Protein AF-A0A0D2LTD5-F1 (afdb_monomer)

Mean predicted aligned error: 11.86 Å

Radius of gyration: 20.34 Å; Cα contacts (8 Å, |Δi|>4): 35; chains: 1; bounding box: 42×40×57 Å

Foldseek 3Di:
DDDDDQPPVLVVLLVVLCPPPVAVVLVVCVVVVVQPPSNSSVDDSLNSDHPVSVVVVVVVVVVVVVVVVVVVVVPPDDPPDD

pLDDT: mean 74.57, std 10.91, range [39.19, 88.44]

Sequence (82 aa):
MPAHPGTHTQVRTVVFNLKDPNNPDLRGRVAAGHVPPEALAHMGAEEMASDARKVANAQIRKEMAAELVRGQSQMATTDQFQ

Solvent-accessible surface area (backbone atoms only — not comparable to full-atom values): 5040 Å² total; per-residue (Å²): 132,85,83,71,76,64,46,80,64,49,56,50,53,47,54,51,48,56,66,35,83,86,20,58,63,55,39,48,38,44,76,73,57,77,47,50,72,71,55,60,58,68,57,50,74,67,77,56,42,34,70,70,54,45,51,51,53,51,50,52,54,50,51,54,53,53,48,54,56,52,56,59,67,68,72,75,76,80,90,85,82,133

InterPro domains:
  IPR003618 Transcription elongation factor S-II, central domain [PF07500] (9-64)
  IPR003618 Transcription elongation factor S-II, central domain [PS51321] (1-76)
  IPR036575 Transcription elongation factor S-II, central domain superfamily [G3DSA:1.10.472.30] (4-52)
  IPR036575 Transcription elongation factor S-II, central domain superfamily [SSF46942] (9-51)

Secondary structure (DSSP, 8-state):
-------HHHHHHHHHHHH-TT-HHHHHHHHTTSS-HHHHHH--HHHHS-HHHHHHHHHHHHHHHHHHHHHHHHTT------

Nearest PDB structures (foldseek):
  9egy-assembly1_S  TM=7.336E-01  e=8.833E-04  Homo sapiens

Structure (mmCIF, N/CA/C/O backbone):
data_AF-A0A0D2LTD5-F1
#
_entry.id   AF-A0A0D2LTD5-F1
#
loop_
_atom_site.group_PDB
_atom_site.id
_atom_site.type_symbol
_atom_site.label_atom_id
_atom_site.label_alt_id
_atom_site.label_comp_id
_atom_site.label_asym_id
_atom_site.label_entity_id
_atom_site.label_seq_id
_atom_site.pdbx_PDB_ins_code
_atom_site.Cartn_x
_atom_site.Cartn_y
_atom_site.Cartn_z
_atom_site.occupancy
_atom_site.B_iso_or_equiv
_atom_site.auth_seq_id
_atom_site.auth_comp_id
_atom_site.auth_asym_id
_atom_site.auth_atom_id
_atom_site.pdbx_PDB_model_num
ATOM 1 N N . MET A 1 1 ? -11.618 12.545 -17.217 1.00 39.19 1 MET A N 1
ATOM 2 C CA . MET A 1 1 ? -10.719 12.903 -16.098 1.00 39.19 1 MET A CA 1
ATOM 3 C C . MET A 1 1 ? -9.297 12.864 -16.637 1.00 39.19 1 MET A C 1
ATOM 5 O O . MET A 1 1 ? -8.955 11.821 -17.183 1.00 39.19 1 MET A O 1
ATOM 9 N N . PRO A 1 2 ? -8.504 13.950 -16.620 1.00 46.34 2 PRO A N 1
ATOM 10 C CA . PRO A 1 2 ? -7.156 13.887 -17.168 1.00 46.34 2 PRO A CA 1
ATOM 11 C C . PRO A 1 2 ? -6.251 13.139 -16.182 1.00 46.34 2 PRO A C 1
ATOM 13 O O . PRO A 1 2 ? -6.204 13.474 -14.999 1.00 46.34 2 PRO A O 1
ATOM 16 N N . ALA A 1 3 ? -5.556 12.114 -16.674 1.00 51.12 3 ALA A N 1
ATOM 17 C CA . ALA A 1 3 ? -4.509 11.417 -15.944 1.00 51.12 3 ALA A CA 1
ATOM 18 C C . ALA A 1 3 ? -3.402 12.423 -15.600 1.00 51.12 3 ALA A C 1
ATOM 20 O O . ALA A 1 3 ? -2.727 12.945 -16.487 1.00 51.12 3 ALA A O 1
ATOM 21 N N . HIS A 1 4 ? -3.249 12.751 -14.317 1.00 51.28 4 HIS A N 1
ATOM 22 C CA . HIS A 1 4 ? -2.085 13.502 -13.867 1.00 51.28 4 HIS A CA 1
ATOM 23 C C . HIS A 1 4 ? -0.873 12.569 -13.945 1.00 51.28 4 HIS A C 1
ATOM 25 O O . HIS A 1 4 ? -0.931 11.480 -13.365 1.00 51.28 4 HIS A O 1
ATOM 31 N N . PRO A 1 5 ? 0.207 12.951 -14.653 1.00 55.12 5 PRO A N 1
ATOM 32 C CA . PRO A 1 5 ? 1.431 12.166 -14.650 1.00 55.12 5 PRO A CA 1
ATOM 33 C C . PRO A 1 5 ? 1.866 11.979 -13.196 1.00 55.12 5 PRO A C 1
ATOM 35 O O . PRO A 1 5 ? 1.848 12.938 -12.420 1.00 55.12 5 PRO A O 1
ATOM 38 N N . GLY A 1 6 ? 2.176 10.733 -12.823 1.00 58.94 6 GLY A N 1
ATOM 39 C CA . GLY A 1 6 ? 2.518 10.359 -11.454 1.00 58.94 6 GLY A CA 1
ATOM 40 C C . GLY A 1 6 ? 3.499 11.364 -10.864 1.00 58.94 6 GLY A C 1
ATOM 41 O O . GLY A 1 6 ? 4.611 11.534 -11.365 1.00 58.94 6 GLY A O 1
ATOM 42 N N . THR A 1 7 ? 3.058 12.094 -9.841 1.00 69.69 7 THR A N 1
ATOM 43 C CA . THR A 1 7 ? 3.877 13.149 -9.246 1.00 69.69 7 THR A CA 1
ATOM 44 C C . THR A 1 7 ? 5.158 12.534 -8.683 1.00 69.69 7 THR A C 1
ATOM 46 O O . THR A 1 7 ? 5.193 11.369 -8.279 1.00 69.69 7 THR A O 1
ATOM 49 N N . HIS A 1 8 ? 6.237 13.313 -8.616 1.00 73.19 8 HIS A N 1
ATOM 50 C CA . HIS A 1 8 ? 7.527 12.836 -8.105 1.00 73.19 8 HIS A CA 1
ATOM 51 C C . HIS A 1 8 ? 7.430 12.265 -6.670 1.00 73.19 8 HIS A C 1
ATOM 53 O O . HIS A 1 8 ? 8.259 11.454 -6.252 1.00 73.19 8 HIS A O 1
ATOM 59 N N . THR A 1 9 ? 6.405 12.679 -5.920 1.00 78.19 9 THR A N 1
ATOM 60 C CA . THR A 1 9 ? 6.029 12.148 -4.605 1.00 78.19 9 THR A CA 1
ATOM 61 C C . THR A 1 9 ? 5.402 10.758 -4.711 1.00 78.19 9 THR A C 1
ATOM 63 O O . THR A 1 9 ? 5.802 9.861 -3.976 1.00 78.19 9 THR A O 1
ATOM 66 N N . GLN A 1 10 ? 4.493 10.543 -5.663 1.00 76.31 10 GLN A N 1
ATOM 67 C CA . GLN A 1 10 ? 3.833 9.256 -5.887 1.00 76.31 10 GLN A CA 1
ATOM 68 C C . GLN A 1 10 ? 4.838 8.151 -6.228 1.00 76.31 10 GLN A C 1
ATOM 70 O O . GLN A 1 10 ? 4.809 7.075 -5.634 1.00 76.31 10 GLN A O 1
ATOM 75 N N . VAL A 1 11 ? 5.783 8.441 -7.129 1.00 80.31 11 VAL A N 1
ATOM 76 C CA . VAL A 1 11 ? 6.831 7.486 -7.527 1.00 80.31 11 VAL A CA 1
ATOM 77 C C . VAL A 1 11 ? 7.684 7.075 -6.325 1.00 80.31 11 VAL A C 1
ATOM 79 O O . VAL A 1 11 ? 7.986 5.897 -6.144 1.00 80.31 11 VAL A O 1
ATOM 82 N N . ARG A 1 12 ? 8.042 8.028 -5.456 1.00 82.75 12 ARG A N 1
ATOM 83 C CA . ARG A 1 12 ? 8.802 7.742 -4.229 1.00 82.75 12 ARG A CA 1
ATOM 84 C C . ARG A 1 12 ? 8.007 6.862 -3.268 1.00 82.75 12 ARG A C 1
ATOM 86 O O . ARG A 1 12 ? 8.561 5.896 -2.751 1.00 82.75 12 ARG A O 1
ATOM 93 N N . THR A 1 13 ? 6.722 7.154 -3.077 1.00 82.81 13 THR A N 1
ATOM 94 C CA . THR A 1 13 ? 5.816 6.356 -2.237 1.00 82.81 13 THR A CA 1
ATOM 95 C C . THR A 1 13 ? 5.700 4.923 -2.742 1.00 82.81 13 THR A C 1
ATOM 97 O O . THR A 1 13 ? 5.843 3.983 -1.962 1.00 82.81 13 THR A O 1
ATOM 100 N N . VAL A 1 14 ? 5.497 4.744 -4.046 1.00 83.69 14 VAL A N 1
ATOM 101 C CA . VAL A 1 14 ? 5.445 3.431 -4.698 1.00 83.69 14 VAL A CA 1
ATOM 102 C C . VAL A 1 14 ? 6.723 2.637 -4.438 1.00 83.69 14 VAL A C 1
ATOM 104 O O . VAL A 1 14 ? 6.673 1.512 -3.945 1.00 83.69 14 VAL A O 1
ATOM 107 N N . VAL A 1 15 ? 7.881 3.235 -4.729 1.00 85.06 15 VAL A N 1
ATOM 108 C CA . VAL A 1 15 ? 9.178 2.565 -4.574 1.00 85.06 15 VAL A CA 1
ATOM 109 C C . VAL A 1 15 ? 9.446 2.213 -3.113 1.00 85.06 15 VAL A C 1
ATOM 111 O O . VAL A 1 15 ? 9.963 1.134 -2.836 1.00 85.06 15 VAL A O 1
ATOM 114 N N . PHE A 1 16 ? 9.083 3.092 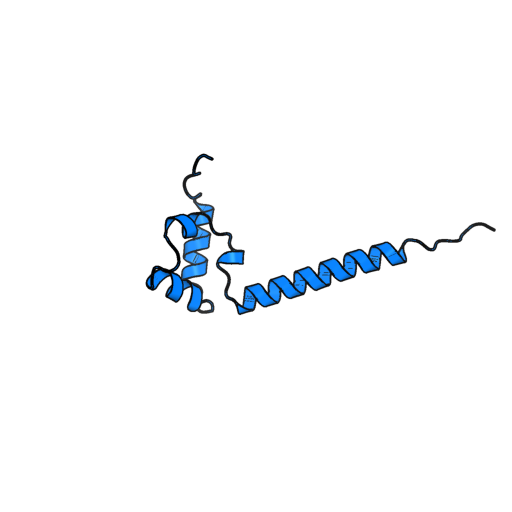-2.177 1.00 85.12 16 PHE A N 1
ATOM 115 C CA . PHE A 1 16 ? 9.216 2.837 -0.746 1.00 85.12 16 PHE A CA 1
ATOM 116 C C . PHE A 1 16 ? 8.360 1.644 -0.300 1.00 85.12 16 PHE A C 1
ATOM 118 O O . PHE A 1 16 ? 8.886 0.727 0.325 1.00 85.12 16 PHE A O 1
ATOM 125 N N . ASN A 1 17 ? 7.078 1.607 -0.678 1.00 83.69 17 ASN A N 1
ATOM 126 C CA . ASN A 1 17 ? 6.175 0.514 -0.301 1.00 83.69 17 ASN A CA 1
ATOM 127 C C . ASN A 1 17 ? 6.566 -0.824 -0.946 1.00 83.69 17 ASN A C 1
ATOM 129 O O . ASN A 1 17 ? 6.444 -1.864 -0.3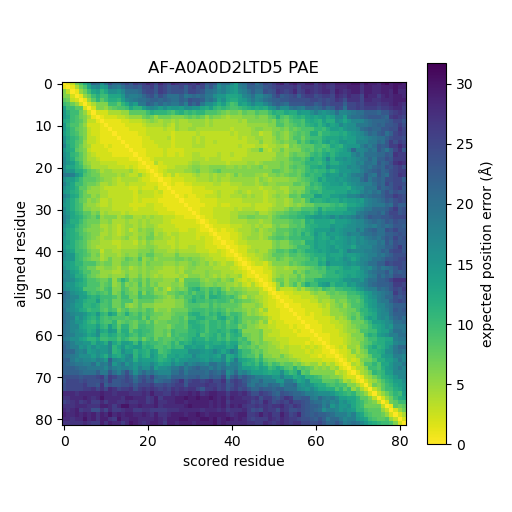07 1.00 83.69 17 ASN A O 1
ATOM 133 N N . LEU A 1 18 ? 7.080 -0.816 -2.182 1.00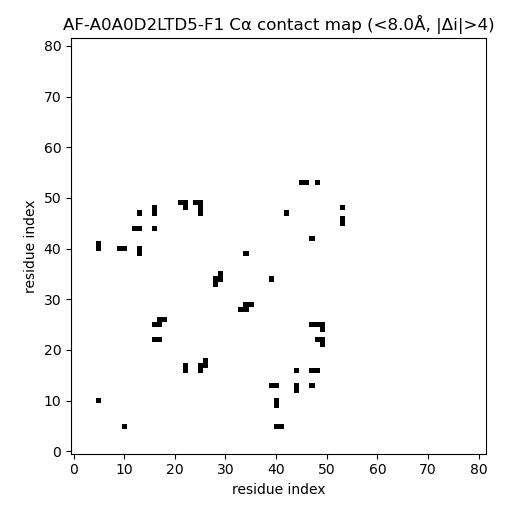 84.69 18 LEU A N 1
ATOM 134 C CA . LEU A 1 18 ? 7.582 -2.025 -2.848 1.00 84.69 18 LEU A CA 1
ATOM 135 C C . LEU A 1 18 ? 8.869 -2.575 -2.221 1.00 84.69 18 LEU A C 1
ATOM 137 O O . LEU A 1 18 ? 9.118 -3.781 -2.275 1.00 84.69 18 LEU A O 1
ATOM 141 N N . LYS A 1 19 ? 9.699 -1.692 -1.658 1.00 85.69 19 LYS A N 1
ATOM 142 C CA . LYS A 1 19 ? 10.943 -2.054 -0.971 1.00 85.69 19 LYS A CA 1
ATOM 143 C C . LYS A 1 19 ? 10.740 -2.413 0.501 1.00 85.69 19 LYS A C 1
ATOM 145 O O . LYS A 1 19 ? 11.697 -2.883 1.110 1.00 85.69 19 LYS A O 1
ATOM 150 N N . ASP A 1 20 ? 9.550 -2.207 1.068 1.00 83.94 20 ASP A N 1
ATOM 151 C CA . ASP A 1 20 ? 9.277 -2.522 2.472 1.00 83.94 20 ASP A CA 1
ATOM 152 C C . ASP A 1 20 ? 9.380 -4.045 2.702 1.00 83.94 20 ASP A C 1
ATOM 154 O O . ASP A 1 20 ? 8.574 -4.811 2.158 1.00 83.94 20 ASP A O 1
ATOM 158 N N . PRO A 1 21 ? 10.354 -4.523 3.503 1.00 80.81 21 PRO A N 1
ATOM 159 C CA . PRO A 1 21 ? 10.493 -5.947 3.797 1.00 80.81 21 PRO A CA 1
ATOM 160 C C . PRO A 1 21 ? 9.285 -6.510 4.559 1.00 80.81 21 PRO A C 1
ATOM 162 O O . PRO A 1 21 ? 9.032 -7.709 4.478 1.00 80.81 21 PRO A O 1
ATOM 165 N N . ASN A 1 22 ? 8.509 -5.659 5.238 1.00 77.19 22 ASN A N 1
ATOM 166 C CA . ASN A 1 22 ? 7.298 -6.047 5.965 1.00 77.19 22 ASN A CA 1
ATOM 167 C C . ASN A 1 22 ? 6.049 -6.098 5.071 1.00 77.19 22 ASN A C 1
ATOM 169 O O . ASN A 1 22 ? 4.944 -6.315 5.570 1.00 77.19 22 ASN A O 1
ATOM 173 N N . ASN A 1 23 ? 6.201 -5.881 3.761 1.00 80.88 23 ASN A N 1
ATOM 174 C CA . ASN A 1 23 ? 5.112 -5.951 2.792 1.00 80.88 23 ASN A CA 1
ATOM 175 C C . ASN A 1 23 ? 5.449 -6.856 1.588 1.00 80.88 23 ASN A C 1
ATOM 177 O O . ASN A 1 23 ? 5.416 -6.414 0.432 1.00 80.88 23 ASN A O 1
ATOM 181 N N . PRO A 1 24 ? 5.793 -8.138 1.826 1.00 81.50 24 PRO A N 1
ATOM 182 C CA . PRO A 1 24 ? 6.110 -9.069 0.746 1.00 81.50 24 PRO A CA 1
ATOM 183 C C . PRO A 1 24 ? 4.914 -9.297 -0.189 1.00 81.50 24 PRO A C 1
ATOM 185 O O . PRO A 1 24 ? 5.116 -9.494 -1.386 1.00 81.50 24 PRO A O 1
ATOM 188 N N . ASP A 1 25 ? 3.684 -9.204 0.324 1.00 83.50 25 ASP A N 1
ATOM 189 C CA . ASP A 1 25 ? 2.457 -9.419 -0.445 1.00 83.50 25 ASP A CA 1
ATOM 190 C C . ASP A 1 25 ? 2.231 -8.365 -1.524 1.00 83.50 25 ASP A C 1
ATOM 192 O O . ASP A 1 25 ? 1.768 -8.698 -2.614 1.00 83.50 25 ASP A O 1
ATOM 196 N N . LEU A 1 26 ? 2.539 -7.087 -1.263 1.00 83.94 26 LEU A N 1
ATOM 197 C CA . LEU A 1 26 ? 2.451 -6.060 -2.305 1.00 83.94 26 LEU A CA 1
ATOM 198 C C . LEU A 1 26 ? 3.429 -6.381 -3.439 1.00 83.94 26 LEU A C 1
ATOM 200 O O . LEU A 1 26 ? 3.039 -6.398 -4.605 1.00 83.94 26 LEU A O 1
ATOM 204 N N . ARG A 1 27 ? 4.683 -6.701 -3.100 1.00 87.06 27 ARG A N 1
ATOM 205 C CA . ARG A 1 27 ? 5.701 -7.072 -4.091 1.00 87.06 27 ARG A CA 1
ATOM 206 C C . ARG A 1 27 ? 5.285 -8.310 -4.889 1.00 87.06 27 ARG A C 1
ATOM 208 O O . ARG A 1 27 ? 5.439 -8.320 -6.106 1.00 87.06 27 ARG A O 1
ATOM 215 N N . GLY A 1 28 ? 4.726 -9.320 -4.221 1.00 86.25 28 GLY A N 1
ATOM 216 C CA . GLY A 1 28 ? 4.209 -10.534 -4.854 1.00 86.25 28 GLY A CA 1
ATOM 217 C C . GLY A 1 28 ? 3.060 -10.253 -5.822 1.00 86.25 28 GLY A C 1
ATOM 218 O O . GLY A 1 28 ? 3.113 -10.682 -6.972 1.00 86.25 28 GLY A O 1
ATOM 219 N N . ARG A 1 29 ? 2.062 -9.465 -5.401 1.00 85.81 29 ARG A N 1
ATOM 220 C CA . ARG A 1 29 ? 0.912 -9.074 -6.237 1.00 85.81 29 ARG A CA 1
ATOM 221 C C . ARG A 1 29 ? 1.335 -8.305 -7.491 1.00 85.81 29 ARG A C 1
ATOM 223 O O . ARG A 1 29 ? 0.766 -8.515 -8.558 1.00 85.81 29 ARG A O 1
ATOM 230 N N . VAL A 1 30 ? 2.349 -7.451 -7.378 1.00 87.88 30 VAL A N 1
ATOM 231 C CA . VAL A 1 30 ? 2.893 -6.688 -8.511 1.00 87.88 30 VAL A CA 1
ATOM 232 C C . VAL A 1 30 ? 3.691 -7.580 -9.453 1.00 87.88 30 VAL A C 1
ATOM 234 O O . VAL A 1 30 ? 3.474 -7.528 -10.659 1.00 87.88 30 VAL A O 1
ATOM 237 N N . ALA A 1 31 ? 4.564 -8.440 -8.922 1.00 86.25 31 ALA A N 1
ATOM 238 C CA . ALA A 1 31 ? 5.353 -9.370 -9.731 1.00 86.25 31 ALA A CA 1
ATOM 239 C C . ALA A 1 31 ? 4.477 -10.394 -10.476 1.00 86.25 31 ALA A C 1
ATOM 241 O O . ALA A 1 31 ? 4.785 -10.757 -11.606 1.00 86.25 31 ALA A O 1
ATOM 242 N N . ALA A 1 32 ? 3.368 -10.820 -9.866 1.00 88.44 32 ALA A N 1
ATOM 243 C CA . ALA A 1 32 ? 2.375 -11.698 -10.482 1.00 88.44 32 ALA A CA 1
ATOM 244 C C . ALA A 1 32 ? 1.453 -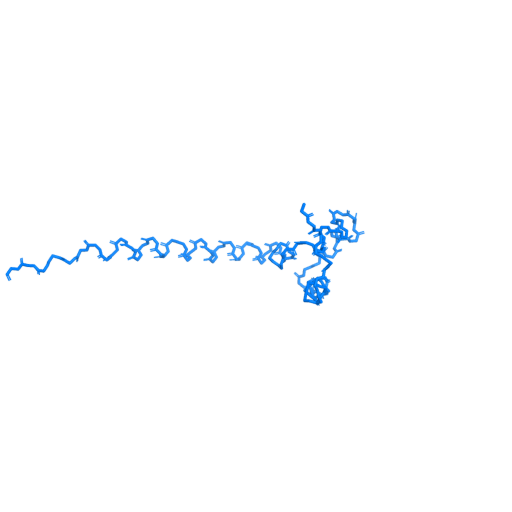10.981 -11.491 1.00 88.44 32 ALA A C 1
ATOM 246 O O . ALA A 1 32 ? 0.633 -11.629 -12.136 1.00 88.44 32 ALA A O 1
ATOM 247 N N . GLY A 1 33 ? 1.553 -9.652 -11.625 1.00 85.81 33 GLY A N 1
ATOM 248 C CA . GLY A 1 33 ? 0.720 -8.863 -12.536 1.00 85.81 33 GLY A CA 1
ATOM 249 C C . GLY A 1 33 ? -0.718 -8.635 -12.057 1.00 85.81 33 GLY A C 1
ATOM 250 O O . GLY A 1 33 ? -1.540 -8.144 -12.824 1.00 85.81 33 GLY A O 1
ATOM 251 N N . HIS A 1 34 ? -1.038 -8.944 -10.796 1.00 86.75 34 HIS A N 1
ATOM 252 C CA . HIS A 1 34 ? -2.363 -8.676 -10.220 1.00 86.75 34 HIS A CA 1
ATOM 253 C C . HIS A 1 34 ? -2.635 -7.182 -10.018 1.00 86.75 34 HIS A C 1
ATOM 255 O O . HIS A 1 34 ? -3.794 -6.780 -9.932 1.00 86.75 34 HIS A O 1
ATOM 261 N N . VAL A 1 35 ? -1.584 -6.362 -9.932 1.00 84.25 35 VAL A N 1
ATOM 262 C CA . VAL A 1 35 ? -1.704 -4.902 -9.872 1.00 84.25 35 VAL A CA 1
ATOM 263 C C . VAL A 1 35 ? -1.106 -4.312 -11.148 1.00 84.25 35 VAL A C 1
ATOM 265 O O . VAL A 1 35 ? 0.108 -4.419 -11.343 1.00 84.25 35 VAL A O 1
ATOM 268 N N . PRO A 1 36 ? -1.915 -3.690 -12.023 1.00 83.38 36 PRO A N 1
ATOM 269 C CA . PRO A 1 36 ? -1.396 -3.082 -13.236 1.00 83.38 36 PRO A CA 1
ATOM 270 C C . PRO A 1 36 ? -0.562 -1.831 -12.903 1.00 83.38 36 PRO A C 1
ATOM 272 O O . PRO A 1 36 ? -0.876 -1.122 -11.941 1.00 83.38 36 PRO A O 1
ATOM 275 N N . PRO A 1 37 ? 0.470 -1.509 -13.705 1.00 79.12 37 PRO A N 1
ATOM 276 C CA . PRO A 1 37 ? 1.350 -0.363 -13.456 1.00 79.12 37 PRO A CA 1
ATOM 277 C C . PRO A 1 37 ? 0.601 0.971 -13.345 1.00 79.12 37 PRO A C 1
ATOM 279 O O . PRO A 1 37 ? 0.950 1.812 -12.520 1.00 79.12 37 PRO A O 1
ATOM 282 N N . GLU A 1 38 ? -0.457 1.142 -14.140 1.00 79.88 38 GLU A N 1
ATOM 283 C CA . GLU A 1 38 ? -1.311 2.334 -14.118 1.00 79.88 38 GLU A CA 1
ATOM 284 C C . GLU A 1 38 ? -2.062 2.471 -12.791 1.00 79.88 38 GLU A C 1
ATOM 286 O O . GLU A 1 38 ? -2.055 3.540 -12.187 1.00 79.88 38 GLU A O 1
ATOM 291 N N . ALA A 1 39 ? -2.637 1.379 -12.273 1.00 79.62 39 ALA A N 1
ATOM 292 C CA . ALA A 1 39 ? -3.273 1.398 -10.956 1.00 79.62 39 ALA A CA 1
ATOM 293 C C . ALA A 1 39 ? -2.251 1.701 -9.859 1.00 79.62 39 ALA A C 1
ATOM 295 O O . ALA A 1 39 ? -2.541 2.447 -8.930 1.00 79.62 39 ALA A O 1
ATOM 296 N N . LEU A 1 40 ? -1.027 1.196 -9.996 1.00 78.56 40 LEU A N 1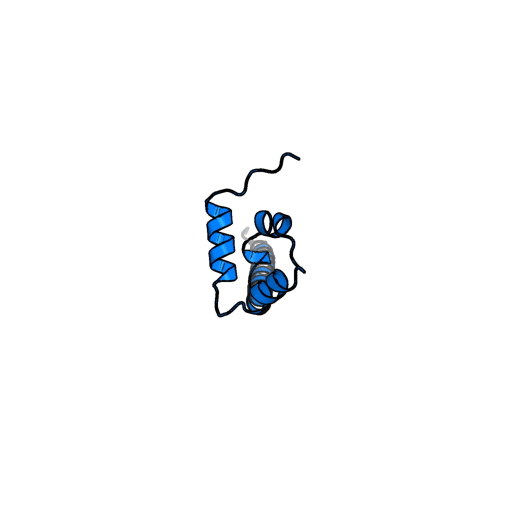
ATOM 297 C CA . LEU A 1 40 ? 0.044 1.444 -9.040 1.00 78.56 40 LEU A CA 1
ATOM 298 C C . LEU A 1 40 ? 0.441 2.926 -8.962 1.00 78.56 40 LEU A C 1
ATOM 300 O O . LEU A 1 40 ? 0.794 3.417 -7.892 1.00 78.56 40 LEU A O 1
ATOM 304 N N . ALA A 1 41 ? 0.332 3.656 -10.074 1.00 76.19 41 ALA A N 1
ATOM 305 C CA . ALA A 1 41 ? 0.543 5.101 -10.119 1.00 76.19 41 ALA A CA 1
ATOM 306 C C . ALA A 1 41 ? -0.609 5.910 -9.490 1.00 76.19 41 ALA A C 1
ATOM 308 O O . ALA A 1 41 ? -0.425 7.090 -9.193 1.00 76.19 41 ALA A O 1
ATOM 309 N N . HIS A 1 42 ? -1.775 5.298 -9.270 1.00 76.94 42 HIS A N 1
ATOM 310 C CA . HIS A 1 42 ? -2.968 5.962 -8.735 1.00 76.94 42 HIS A CA 1
ATOM 311 C C . HIS A 1 42 ? -3.384 5.481 -7.337 1.00 76.94 42 HIS A C 1
ATOM 313 O O . HIS A 1 42 ? -4.131 6.184 -6.663 1.00 76.94 42 HIS A O 1
ATOM 319 N N . MET A 1 43 ? -2.887 4.331 -6.877 1.00 77.94 43 MET A N 1
ATOM 320 C CA . MET A 1 43 ? -3.163 3.800 -5.541 1.00 77.94 43 MET A CA 1
ATOM 321 C C . MET A 1 43 ? -2.610 4.718 -4.440 1.00 77.94 43 MET A C 1
ATOM 323 O O . MET A 1 43 ? -1.495 5.244 -4.528 1.00 77.94 43 MET A O 1
ATOM 327 N N . GLY A 1 44 ? -3.378 4.885 -3.366 1.00 77.94 44 GLY A N 1
ATOM 328 C CA . GLY A 1 44 ? -2.940 5.590 -2.167 1.0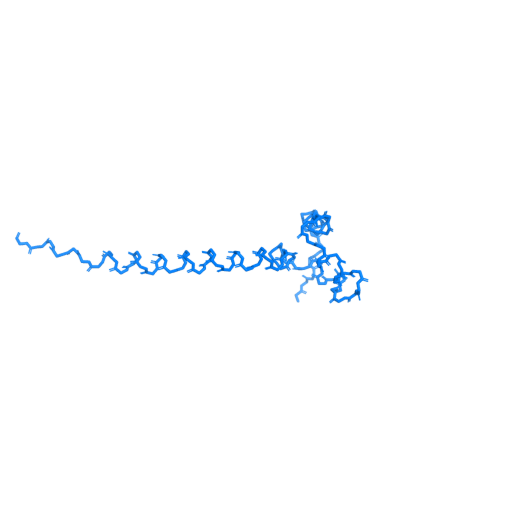0 77.94 44 GLY A CA 1
ATOM 329 C C . GLY A 1 44 ? -1.935 4.779 -1.342 1.00 77.94 44 GLY A C 1
ATOM 330 O O . GLY A 1 44 ? -1.885 3.550 -1.406 1.00 77.94 44 GLY A O 1
ATOM 331 N N . ALA A 1 45 ? -1.156 5.462 -0.497 1.00 73.81 45 ALA A N 1
ATOM 332 C CA .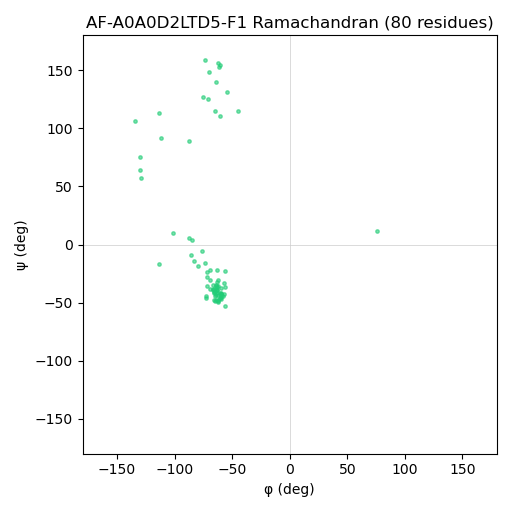 ALA A 1 45 ? -0.186 4.811 0.393 1.00 73.81 45 ALA A CA 1
ATOM 333 C C . ALA A 1 45 ? -0.835 3.768 1.326 1.00 73.81 45 ALA A C 1
ATOM 335 O O . ALA A 1 45 ? -0.233 2.744 1.636 1.00 73.81 45 ALA A O 1
ATOM 336 N N . GLU A 1 46 ? -2.079 4.000 1.744 1.00 71.31 46 GLU A N 1
ATOM 337 C CA . GLU A 1 46 ? -2.830 3.069 2.593 1.00 71.31 46 GLU A CA 1
ATOM 338 C C . GLU A 1 46 ? -3.268 1.807 1.852 1.00 71.31 46 GLU A C 1
ATOM 340 O O . GLU A 1 46 ? -3.258 0.714 2.412 1.00 71.31 46 GLU A O 1
ATOM 345 N N . GLU A 1 47 ? -3.618 1.942 0.576 1.00 72.00 47 GLU A N 1
ATOM 346 C CA . GLU A 1 47 ? -4.008 0.817 -0.273 1.00 72.00 47 GLU A CA 1
ATOM 347 C C . GLU A 1 47 ? -2.798 -0.049 -0.633 1.00 72.00 47 GLU A C 1
ATOM 349 O O . GLU A 1 47 ? -2.931 -1.260 -0.822 1.00 72.00 47 GLU A O 1
ATOM 354 N N . MET A 1 48 ? -1.608 0.556 -0.667 1.00 77.75 48 MET A N 1
ATOM 355 C CA . MET A 1 48 ? -0.334 -0.143 -0.821 1.00 77.75 48 MET A CA 1
ATOM 356 C C . MET A 1 48 ? 0.172 -0.771 0.479 1.00 77.75 48 MET A C 1
ATOM 358 O O . MET A 1 48 ? 1.023 -1.652 0.408 1.00 77.75 48 MET A O 1
ATOM 362 N N . ALA A 1 49 ? -0.317 -0.364 1.653 1.00 73.50 49 ALA A N 1
ATOM 363 C CA . ALA A 1 49 ? 0.153 -0.902 2.927 1.00 73.50 49 ALA A CA 1
ATOM 364 C C . ALA A 1 49 ? -0.118 -2.414 3.057 1.00 73.50 49 ALA A C 1
ATOM 366 O O . ALA A 1 49 ? -1.022 -2.963 2.419 1.00 73.50 49 ALA A O 1
ATOM 367 N N . SER A 1 50 ? 0.665 -3.089 3.904 1.00 73.19 50 SER A N 1
ATOM 368 C CA . SER A 1 50 ? 0.459 -4.509 4.202 1.00 73.19 50 SER A CA 1
ATOM 369 C C . SER A 1 50 ? -0.920 -4.748 4.817 1.00 73.19 50 SER A C 1
ATOM 371 O O . SER A 1 50 ? -1.492 -3.862 5.456 1.00 73.19 50 SER A O 1
ATOM 373 N N . ASP A 1 51 ? -1.461 -5.954 4.659 1.00 72.19 51 ASP A N 1
ATOM 374 C CA . ASP A 1 51 ? -2.816 -6.259 5.130 1.00 72.19 51 ASP A CA 1
ATOM 375 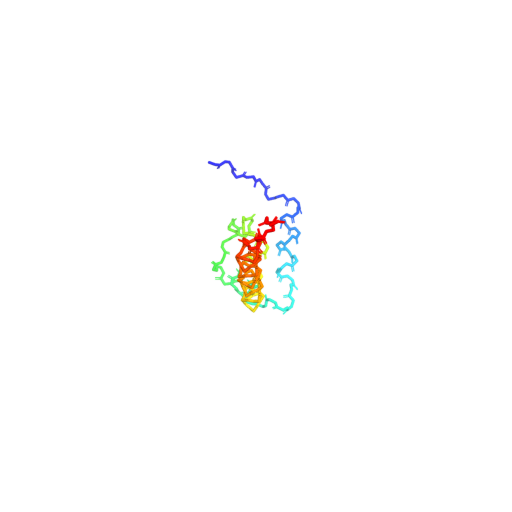C C . ASP A 1 51 ? -2.926 -6.108 6.662 1.00 72.19 51 ASP A C 1
ATOM 377 O O . ASP A 1 51 ? -3.900 -5.546 7.160 1.00 72.19 51 ASP A O 1
ATOM 381 N N . ALA A 1 52 ? -1.871 -6.454 7.409 1.00 72.75 52 ALA A N 1
ATOM 382 C CA . ALA A 1 52 ? -1.779 -6.190 8.848 1.00 72.75 52 ALA A CA 1
ATOM 383 C C . ALA A 1 52 ? -1.873 -4.689 9.188 1.00 72.75 52 ALA A C 1
ATOM 385 O O . ALA A 1 52 ? -2.580 -4.301 10.119 1.00 72.75 52 ALA A O 1
ATOM 386 N N . ARG A 1 53 ? -1.204 -3.822 8.413 1.00 73.81 53 ARG A N 1
ATOM 387 C CA . ARG A 1 53 ? -1.285 -2.363 8.590 1.00 73.81 53 ARG A CA 1
ATOM 388 C C . ARG A 1 53 ? -2.650 -1.811 8.202 1.00 73.81 53 ARG A C 1
ATOM 390 O O . ARG A 1 53 ? -3.150 -0.926 8.889 1.00 73.81 53 ARG A O 1
ATOM 397 N N . LYS A 1 54 ? -3.277 -2.338 7.148 1.00 76.00 54 LYS A N 1
ATOM 398 C CA . LYS A 1 54 ? -4.648 -1.967 6.769 1.00 76.00 54 LYS A CA 1
ATOM 399 C C . LYS A 1 54 ? -5.632 -2.267 7.895 1.00 76.00 54 LYS A C 1
ATOM 401 O O . LYS A 1 54 ? -6.442 -1.406 8.229 1.00 76.00 54 LYS A O 1
ATOM 406 N N . VAL A 1 55 ? -5.520 -3.443 8.516 1.00 78.69 55 VAL A N 1
ATOM 407 C CA . VAL A 1 55 ? -6.351 -3.833 9.666 1.00 78.69 55 VAL A CA 1
ATOM 408 C C . VAL A 1 55 ? -6.095 -2.921 10.868 1.00 78.69 55 VAL A C 1
ATOM 410 O O . VAL A 1 55 ? -7.050 -2.397 11.438 1.00 78.69 55 VAL A O 1
ATOM 413 N N . ALA A 1 56 ? -4.831 -2.663 11.221 1.00 77.12 56 ALA A N 1
ATOM 414 C CA . ALA A 1 56 ? -4.490 -1.767 12.329 1.00 77.12 56 ALA A CA 1
ATOM 415 C C . ALA A 1 56 ? -5.021 -0.338 12.109 1.00 77.12 56 ALA A C 1
ATOM 417 O O . ALA A 1 56 ? -5.656 0.236 12.992 1.00 77.12 56 ALA A O 1
ATOM 418 N N . ASN A 1 57 ? -4.843 0.213 10.905 1.00 79.12 57 ASN A N 1
ATOM 419 C CA . ASN A 1 57 ? -5.355 1.537 10.550 1.00 79.12 57 ASN A CA 1
ATOM 420 C C . ASN A 1 57 ? -6.890 1.586 10.598 1.00 79.12 57 ASN A C 1
ATOM 422 O O . ASN A 1 57 ? -7.460 2.576 11.056 1.00 79.12 57 ASN A O 1
ATOM 426 N N . ALA A 1 58 ? -7.571 0.527 10.148 1.00 79.81 58 ALA A N 1
ATOM 427 C CA . ALA A 1 58 ? -9.027 0.430 10.224 1.00 79.81 58 ALA A CA 1
ATOM 428 C C . ALA A 1 58 ? -9.525 0.404 11.679 1.00 79.81 58 ALA A C 1
ATOM 430 O O . ALA A 1 58 ? -10.518 1.061 11.994 1.00 79.81 58 ALA A O 1
ATOM 431 N N . GLN A 1 59 ? -8.817 -0.296 12.568 1.00 81.25 59 GLN A N 1
ATOM 432 C CA . GLN A 1 59 ? -9.150 -0.352 13.989 1.00 81.25 59 GLN A CA 1
ATOM 433 C C . GLN A 1 59 ? -8.987 1.016 14.665 1.00 81.25 59 GLN A C 1
ATOM 435 O O . GLN A 1 59 ? -9.927 1.488 15.299 1.00 81.25 59 GLN A O 1
ATOM 440 N N . ILE A 1 60 ? -7.860 1.701 14.440 1.00 80.12 60 ILE A N 1
ATOM 441 C CA . ILE A 1 60 ? -7.616 3.053 14.975 1.00 80.12 60 ILE A CA 1
ATOM 442 C C . ILE A 1 60 ? -8.706 4.026 14.504 1.00 80.12 60 ILE A C 1
ATOM 444 O O . ILE A 1 60 ? -9.262 4.781 15.297 1.00 80.12 60 ILE A O 1
ATOM 448 N N . ARG A 1 61 ? -9.072 3.986 13.216 1.00 80.69 61 ARG A N 1
ATOM 449 C CA . ARG A 1 61 ? -10.160 4.818 12.668 1.00 80.69 61 ARG A CA 1
ATOM 450 C C . ARG A 1 61 ? -11.497 4.554 13.345 1.00 80.69 61 ARG A C 1
ATOM 452 O O . ARG A 1 61 ? -12.244 5.493 13.611 1.00 80.69 61 ARG A O 1
ATOM 459 N N . LYS A 1 62 ? -11.803 3.284 13.606 1.00 82.50 62 LYS A N 1
ATOM 460 C CA . LYS A 1 62 ? -13.038 2.874 14.275 1.00 82.50 62 LYS A CA 1
ATOM 461 C C . LYS A 1 62 ? -13.080 3.361 15.722 1.00 82.50 62 LYS A C 1
ATOM 463 O O . LYS A 1 62 ? -14.123 3.837 16.161 1.00 82.50 62 LYS A O 1
ATOM 468 N N . GLU A 1 63 ? -11.965 3.268 16.438 1.00 82.31 63 GLU A N 1
ATOM 469 C CA . GLU A 1 63 ? -11.838 3.756 17.814 1.00 82.31 63 GLU A CA 1
ATOM 470 C C . GLU A 1 63 ? -11.992 5.277 17.881 1.00 82.31 63 GLU A C 1
ATOM 472 O O . GLU A 1 63 ? -12.856 5.763 18.608 1.00 82.31 63 GLU A O 1
ATOM 477 N N . MET A 1 64 ? -11.280 6.016 17.027 1.00 79.44 64 MET A N 1
ATOM 478 C CA . MET A 1 64 ? -11.403 7.476 16.927 1.00 79.44 64 MET A CA 1
ATOM 479 C C . MET A 1 64 ? -12.839 7.920 16.614 1.00 79.44 64 MET A C 1
ATOM 481 O O . MET A 1 64 ? -13.351 8.865 17.213 1.00 79.44 64 MET A O 1
ATOM 485 N N . ALA A 1 65 ? -13.521 7.230 15.693 1.00 78.38 65 ALA A N 1
ATOM 486 C CA . ALA A 1 65 ? -14.914 7.528 15.366 1.00 78.38 65 ALA A CA 1
ATOM 487 C C . ALA A 1 65 ? -15.855 7.259 16.555 1.00 78.38 65 ALA A C 1
ATOM 489 O O . ALA A 1 65 ? -16.761 8.050 16.820 1.00 78.38 65 ALA A O 1
ATOM 490 N N . ALA A 1 66 ? -15.633 6.167 17.292 1.00 79.00 66 ALA A N 1
ATOM 491 C CA . ALA A 1 66 ? -16.423 5.831 18.471 1.00 79.00 66 ALA A CA 1
ATOM 492 C C . ALA A 1 66 ? -16.214 6.835 19.619 1.00 79.00 66 ALA A C 1
ATOM 494 O O . ALA A 1 66 ? -17.178 7.197 20.296 1.00 79.00 66 ALA A O 1
ATOM 495 N N . GLU A 1 67 ? -14.985 7.306 19.833 1.00 78.12 67 GLU A N 1
ATOM 496 C CA . GLU A 1 67 ? -14.669 8.329 20.835 1.00 78.12 67 GLU A CA 1
ATOM 497 C C . GLU A 1 67 ? -15.293 9.684 20.503 1.00 78.12 67 GLU A C 1
ATOM 499 O O . GLU A 1 67 ? -15.858 10.321 21.391 1.00 78.12 67 GLU A O 1
ATOM 504 N N . LEU A 1 68 ? -15.278 10.098 19.232 1.00 71.12 68 LEU A N 1
ATOM 505 C CA . LEU A 1 68 ? -15.901 11.352 18.804 1.00 71.12 68 LEU A CA 1
ATOM 506 C C . LEU A 1 68 ? -17.412 11.360 19.092 1.00 71.12 68 LEU A C 1
ATOM 508 O O . LEU A 1 68 ? -17.932 12.317 19.664 1.00 71.12 68 LEU A O 1
ATOM 512 N N . VAL A 1 69 ? -18.105 10.267 18.752 1.00 69.50 69 VAL A N 1
ATOM 513 C CA . VAL A 1 69 ? -19.542 10.103 19.032 1.00 69.50 69 VAL A CA 1
ATOM 514 C C . VAL A 1 69 ? -19.808 10.124 20.540 1.00 69.50 69 VAL A C 1
ATOM 516 O O . VAL A 1 69 ? -20.725 10.807 20.994 1.00 69.50 69 VAL A O 1
ATOM 519 N N . ARG A 1 70 ? -18.980 9.437 21.340 1.00 65.81 70 ARG A N 1
ATOM 520 C CA . ARG A 1 70 ? -19.097 9.444 22.808 1.00 65.81 70 ARG A CA 1
ATOM 521 C C . ARG A 1 70 ? -18.880 10.838 23.404 1.00 65.81 70 ARG A C 1
ATOM 523 O O . ARG A 1 70 ? -19.643 11.237 24.284 1.00 65.81 70 ARG A O 1
ATOM 530 N N . GLY A 1 71 ? -17.894 11.586 22.911 1.00 60.78 71 GLY A N 1
ATOM 531 C CA . GLY A 1 71 ? -17.605 12.953 23.351 1.00 60.78 71 GLY A CA 1
ATOM 532 C C . GLY A 1 71 ? -18.739 13.937 23.049 1.00 60.78 71 GLY A C 1
ATOM 533 O O . GLY A 1 71 ? -19.038 14.798 23.872 1.00 60.78 71 GLY A O 1
ATOM 534 N N . GLN A 1 72 ? -19.436 13.771 21.920 1.00 57.91 72 GLN A N 1
ATOM 535 C CA . GLN A 1 72 ? -20.612 14.581 21.574 1.00 57.91 72 GLN A CA 1
ATOM 536 C C . GLN A 1 72 ? -21.795 14.337 22.521 1.00 57.91 72 GLN A C 1
ATOM 538 O O . GLN A 1 72 ? -22.475 15.286 22.902 1.00 57.91 72 GLN A O 1
ATOM 543 N N . SER A 1 73 ? -22.017 13.093 22.955 1.00 55.28 73 SER A N 1
ATOM 544 C CA . SER A 1 73 ? -23.088 12.763 23.908 1.00 55.28 73 SER A CA 1
ATOM 545 C C . SER A 1 73 ? -22.835 13.235 25.346 1.00 55.28 73 SER A C 1
ATOM 547 O O . SER A 1 73 ? -23.796 13.436 26.082 1.00 55.28 73 SER A O 1
ATOM 549 N N . GLN A 1 74 ? -21.579 13.445 25.763 1.00 54.94 74 GLN A N 1
ATOM 550 C CA . GLN A 1 74 ? -21.270 13.929 27.120 1.00 54.94 74 GLN A CA 1
ATOM 551 C C . GLN A 1 74 ? -21.368 15.457 27.279 1.00 54.94 74 GLN A C 1
ATOM 553 O O . GLN A 1 74 ? -21.453 15.941 28.403 1.00 54.94 74 GLN A O 1
ATOM 558 N N . MET A 1 75 ? -21.422 16.225 26.183 1.00 53.12 75 MET A N 1
ATOM 559 C CA . MET A 1 75 ? -21.539 17.694 26.220 1.00 53.12 75 MET A CA 1
ATOM 560 C C . MET A 1 75 ? -22.988 18.221 26.292 1.00 53.12 75 MET A C 1
ATOM 562 O O . MET A 1 75 ? -23.196 19.428 26.216 1.00 53.12 75 MET A O 1
ATOM 566 N N . ALA A 1 76 ? -23.996 17.351 26.432 1.00 57.16 76 ALA A N 1
ATOM 567 C CA . ALA A 1 76 ? -25.414 17.738 26.395 1.00 57.16 76 ALA A CA 1
ATOM 568 C C . ALA A 1 76 ? -26.104 17.837 27.774 1.00 57.16 76 ALA A C 1
ATOM 570 O O . ALA A 1 76 ? -27.323 17.976 27.831 1.00 57.16 76 ALA A O 1
ATOM 571 N N . THR A 1 77 ? -25.375 17.779 28.894 1.00 61.78 77 THR A N 1
ATOM 572 C CA . THR A 1 77 ? -25.981 17.896 30.236 1.00 61.78 77 THR A CA 1
ATOM 573 C C . THR A 1 77 ? -25.236 18.921 31.089 1.00 61.78 77 THR A C 1
ATOM 575 O O . THR A 1 77 ? -24.485 18.581 31.996 1.00 61.78 77 THR A O 1
ATOM 578 N N . THR A 1 78 ? -25.471 20.199 30.790 1.00 68.12 78 THR A N 1
ATOM 579 C CA . THR A 1 78 ? -25.301 21.301 31.746 1.00 68.12 78 THR A CA 1
ATOM 580 C C . THR A 1 78 ? -26.696 21.835 32.045 1.00 68.12 78 THR A C 1
ATOM 582 O O . THR A 1 78 ? -27.221 22.681 31.329 1.00 68.12 78 THR A O 1
ATOM 585 N N . ASP A 1 79 ? -27.313 21.286 33.089 1.00 67.94 79 ASP A N 1
ATOM 586 C CA . ASP A 1 79 ? -28.466 21.891 33.755 1.00 67.94 79 ASP A CA 1
ATOM 587 C C . ASP A 1 79 ? -27.902 22.829 34.826 1.00 67.94 79 ASP A C 1
ATOM 589 O O . ASP A 1 79 ? 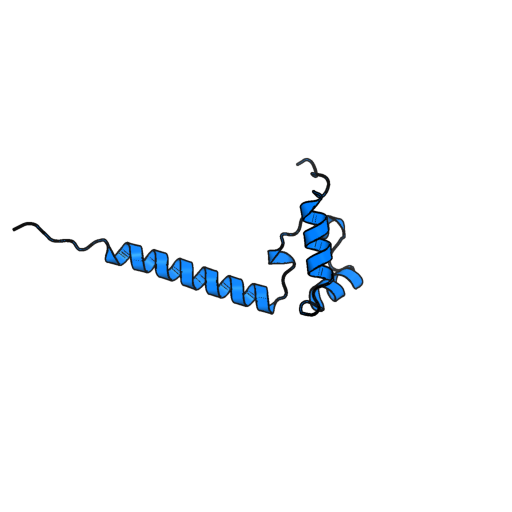-27.582 22.418 35.941 1.00 67.94 79 ASP A O 1
ATOM 593 N N . GLN A 1 80 ? -27.646 24.081 34.447 1.00 65.81 80 GLN A N 1
ATOM 594 C CA . GLN A 1 80 ? -27.130 25.093 35.367 1.00 65.81 80 GLN A CA 1
ATOM 595 C C . GLN A 1 80 ? -27.976 26.361 35.277 1.00 65.81 80 GLN A C 1
ATOM 597 O O . GLN A 1 80 ? -27.509 27.423 34.879 1.00 65.81 80 GLN A O 1
ATOM 602 N N . PHE A 1 81 ? -29.245 26.218 35.657 1.00 62.12 81 PHE A N 1
ATOM 603 C CA . PHE A 1 81 ? -30.117 27.327 36.024 1.00 62.12 81 PHE A CA 1
ATOM 604 C C . PHE A 1 81 ? -30.863 26.977 37.314 1.00 62.12 81 PHE A C 1
ATOM 606 O O . PHE A 1 81 ? -31.798 26.178 37.295 1.00 62.12 81 PHE A O 1
ATOM 613 N N . GLN A 1 82 ? -30.453 27.598 38.422 1.00 57.44 82 GLN A N 1
ATOM 614 C CA . GLN A 1 82 ? -31.308 27.853 39.579 1.00 57.44 82 GLN A CA 1
ATOM 615 C C . GLN A 1 82 ? -30.859 29.133 40.281 1.00 57.44 82 GLN A C 1
ATOM 617 O O . GLN A 1 82 ? -29.627 29.329 40.395 1.00 57.44 82 GLN A O 1
#

Organism: NCBI:txid145388